Protein AF-L2FFP3-F1 (afdb_monomer)

Secondary structure (DSSP, 8-state):
-PPPP------S-SS-HHHHHHHHHHHHHHHHHHHHHHHHHHHHHHH-TT-------------------S---TTTS-EEPTT-TT--EE-SHHHHHHHHHHH---

Radius of gyration: 33.67 Å; Cα contacts (8 Å, |Δi|>4): 32; chains: 1; bounding box: 72×65×70 Å

pLDDT: mean 70.36, std 15.33, range [49.69, 97.0]

Organism: Colletotrichum fructicola (strain Nara gc5) (NCBI:txid1213859)

Mean predicted aligned error: 21.29 Å

Sequence (106 aa):
MVAPPGSDTPMYGDEDPDIVLQNALRQLQQEEAEAEANAAAAREEREQPGRLPFVPSTPELNLTPIKNDDPVSANERPLRCPFCVNQRMLRTIKEAVEHMSTHVVV

Foldseek 3Di:
DDDDDDDDPPDDPPDDVVNVVVVVVVVVVVVVVVVVVVVVVVVVVVVPPDDDDDDPDDDPPPPPPPPVPPCPVPQQPFQFDPQDPVRDTQRGPVSVVVVVVVRPDD

Solvent-accessible surface area (backbone atoms only — not comparable to full-atom values): 7098 Å² total; per-residue (Å²): 135,86,79,86,81,82,84,88,72,98,75,83,72,96,62,56,67,68,58,54,51,52,49,51,54,52,50,52,56,49,50,51,52,52,51,49,51,50,52,51,48,52,49,49,60,70,64,51,93,76,89,75,85,87,72,96,64,86,78,67,92,74,77,68,75,81,73,84,72,63,82,68,50,81,69,68,57,66,47,54,43,90,84,46,95,77,47,55,69,28,74,39,67,67,55,41,52,58,48,54,74,72,60,78,75,130

Structure (mmCIF, N/CA/C/O backbone):
data_AF-L2FFP3-F1
#
_entry.id   AF-L2FFP3-F1
#
loop_
_atom_site.group_PDB
_atom_site.id
_atom_site.type_symbol
_atom_site.label_atom_id
_atom_site.label_alt_id
_atom_site.label_comp_id
_atom_site.label_asym_id
_atom_site.label_entity_id
_atom_site.label_seq_id
_atom_site.pdbx_PDB_ins_code
_atom_site.Cartn_x
_atom_site.Cartn_y
_atom_site.Cartn_z
_atom_site.occupancy
_atom_site.B_iso_or_equiv
_atom_site.auth_seq_id
_atom_site.auth_comp_id
_atom_site.auth_asym_id
_atom_site.auth_atom_id
_atom_site.pdbx_PDB_model_num
ATOM 1 N N . MET A 1 1 ? 42.520 19.215 -47.617 1.00 50.66 1 MET A N 1
ATOM 2 C CA . MET A 1 1 ? 42.080 18.246 -46.592 1.00 50.66 1 MET A CA 1
ATOM 3 C C . MET A 1 1 ? 40.669 18.654 -46.198 1.00 50.66 1 MET A C 1
ATOM 5 O O . MET A 1 1 ? 40.504 19.764 -45.715 1.00 50.66 1 MET A O 1
ATOM 9 N N . VAL A 1 2 ? 39.658 17.860 -46.560 1.00 51.31 2 VAL A N 1
ATOM 10 C CA . VAL A 1 2 ? 38.234 18.169 -46.322 1.00 51.31 2 VAL A CA 1
ATOM 11 C C . VAL A 1 2 ? 37.883 17.775 -44.886 1.00 51.31 2 VAL A C 1
ATOM 13 O O . VAL A 1 2 ? 38.111 16.629 -44.508 1.00 51.31 2 VAL A O 1
ATOM 16 N N . 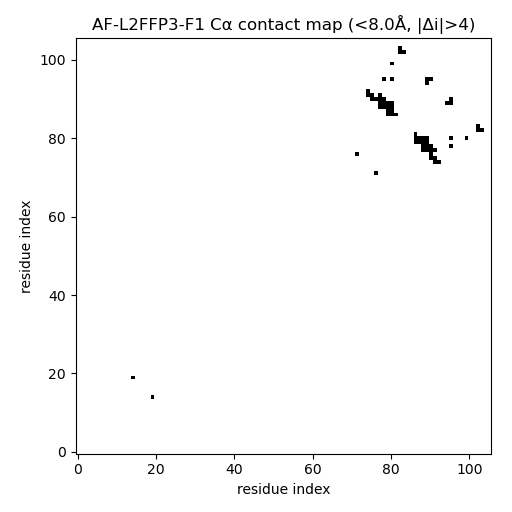ALA A 1 3 ? 37.369 18.718 -44.095 1.00 57.41 3 ALA A N 1
ATOM 17 C CA . ALA A 1 3 ? 36.808 18.447 -42.772 1.00 57.41 3 ALA A CA 1
ATOM 18 C C . ALA A 1 3 ? 35.400 17.836 -42.927 1.00 57.41 3 ALA A C 1
ATOM 20 O O . ALA A 1 3 ? 34.624 18.353 -43.737 1.00 57.41 3 ALA A O 1
ATOM 21 N N . PRO A 1 4 ? 35.048 16.756 -42.204 1.00 60.53 4 PRO A N 1
ATOM 22 C CA . PRO A 1 4 ? 33.704 16.202 -42.277 1.00 60.53 4 PRO A CA 1
ATOM 23 C C . PRO A 1 4 ? 32.700 17.089 -41.513 1.00 60.53 4 PRO A C 1
ATOM 25 O O . PRO A 1 4 ? 33.025 17.583 -40.430 1.00 60.53 4 PRO A O 1
ATOM 28 N N . PRO A 1 5 ? 31.491 17.304 -42.064 1.00 62.34 5 PRO A N 1
ATOM 29 C CA . PRO A 1 5 ? 30.426 18.048 -41.412 1.00 62.34 5 PRO A CA 1
ATOM 30 C C . PRO A 1 5 ? 29.591 17.124 -40.516 1.00 62.34 5 PRO A C 1
ATOM 32 O O . PRO A 1 5 ? 29.210 16.035 -40.933 1.00 62.34 5 PRO A O 1
ATOM 35 N N . GLY A 1 6 ? 29.256 17.608 -39.320 1.00 62.88 6 GLY A N 1
ATOM 36 C CA . GLY A 1 6 ? 28.117 17.131 -38.537 1.00 62.88 6 GLY A CA 1
ATOM 37 C C . GLY A 1 6 ? 28.272 15.765 -37.869 1.00 62.88 6 GLY A C 1
ATOM 38 O O . GLY A 1 6 ? 27.960 14.729 -38.445 1.00 62.88 6 GLY A O 1
ATOM 39 N N . SER A 1 7 ? 28.576 15.788 -36.577 1.00 51.88 7 SER A N 1
ATOM 40 C CA . SER A 1 7 ? 27.911 14.885 -35.638 1.00 51.88 7 SER A CA 1
ATOM 41 C C . SER A 1 7 ? 27.396 15.728 -34.482 1.0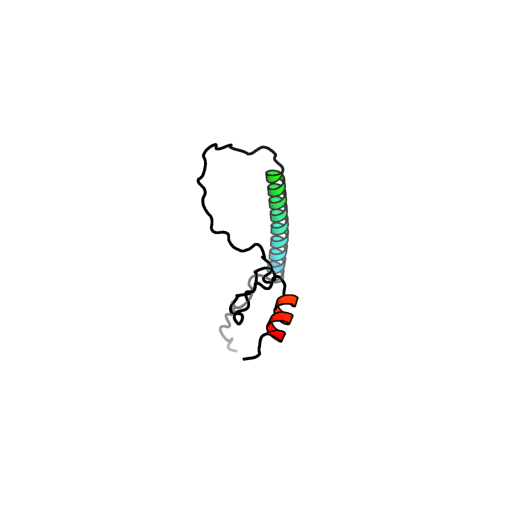0 51.88 7 SER A C 1
ATOM 43 O O . SER A 1 7 ? 28.042 15.902 -33.453 1.00 51.88 7 SER A O 1
ATOM 45 N N . ASP A 1 8 ? 26.243 16.321 -34.759 1.00 56.0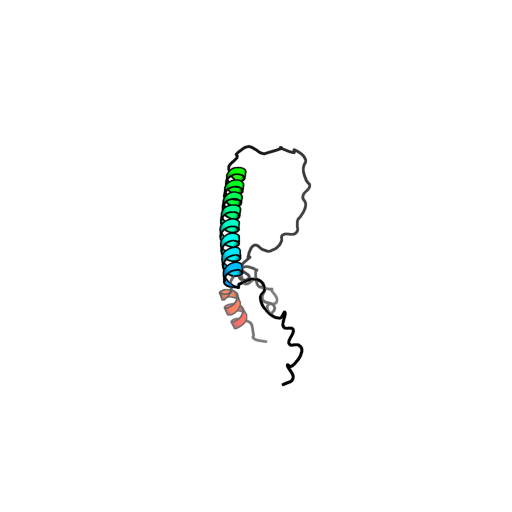0 8 ASP A N 1
ATOM 46 C CA . ASP A 1 8 ? 25.258 16.764 -33.791 1.00 56.00 8 ASP A CA 1
ATOM 47 C C . ASP A 1 8 ? 24.928 15.563 -32.882 1.00 56.00 8 ASP A C 1
ATOM 49 O O . ASP A 1 8 ? 24.319 14.586 -33.320 1.00 56.00 8 ASP A O 1
ATOM 53 N N . THR A 1 9 ? 25.412 15.576 -31.642 1.00 54.38 9 THR A N 1
ATOM 54 C CA . THR A 1 9 ? 24.920 14.681 -30.587 1.00 54.38 9 THR A CA 1
ATOM 55 C C . THR A 1 9 ? 24.502 15.517 -29.386 1.00 54.38 9 THR A C 1
ATOM 57 O O . THR A 1 9 ? 25.303 15.688 -28.469 1.00 54.38 9 THR A O 1
ATOM 60 N N . PRO A 1 10 ? 23.256 16.008 -29.334 1.00 59.97 10 PRO A N 1
ATOM 61 C CA . PRO A 1 10 ? 22.632 16.432 -28.096 1.00 59.97 10 PRO A CA 1
ATOM 62 C C . PRO A 1 10 ? 21.906 15.208 -27.535 1.00 59.97 10 PRO A C 1
ATOM 64 O O . PRO A 1 10 ? 20.687 15.117 -27.632 1.00 59.97 10 PRO A O 1
ATOM 67 N N . MET A 1 11 ? 22.643 14.177 -27.109 1.00 55.41 11 MET A N 1
ATOM 68 C CA . MET A 1 11 ? 21.996 12.884 -26.840 1.00 55.41 11 MET A CA 1
ATOM 69 C C . MET A 1 11 ? 22.141 12.326 -25.432 1.00 55.41 11 MET A C 1
ATOM 71 O O . MET A 1 11 ? 21.327 11.476 -25.111 1.00 55.41 11 MET A O 1
ATOM 75 N N . TYR A 1 12 ? 23.024 12.838 -24.565 1.00 59.12 12 TYR A N 1
ATOM 76 C CA . TYR A 1 12 ? 22.970 12.579 -23.115 1.00 59.12 12 TYR A CA 1
ATOM 77 C C . TYR A 1 12 ? 23.750 13.659 -22.331 1.00 59.12 12 TYR A C 1
ATOM 79 O O . TYR A 1 12 ? 24.972 13.693 -22.424 1.00 59.12 12 TYR A O 1
ATOM 87 N N . GLY A 1 13 ? 23.068 14.484 -21.522 1.00 52.97 13 GLY A N 1
ATOM 88 C CA . GLY A 1 13 ? 23.659 15.066 -20.302 1.00 52.97 13 GLY A CA 1
ATOM 89 C C . GLY A 1 13 ? 24.119 16.531 -20.318 1.00 52.97 13 GLY A C 1
ATOM 90 O O . GLY A 1 13 ? 25.302 16.784 -20.127 1.00 52.97 13 GLY A O 1
ATOM 91 N N . ASP A 1 14 ? 23.205 17.501 -20.441 1.00 58.00 14 ASP A N 1
ATOM 92 C CA . ASP A 1 14 ? 23.525 18.904 -20.096 1.00 58.00 14 ASP A CA 1
ATOM 93 C C . ASP A 1 14 ? 23.603 19.145 -18.571 1.00 58.00 14 ASP A C 1
ATOM 95 O O . ASP A 1 14 ? 24.182 20.134 -18.122 1.00 58.00 14 ASP A O 1
ATOM 99 N N . GLU A 1 15 ? 23.072 18.230 -17.755 1.00 62.44 15 GLU A N 1
ATOM 100 C CA . GLU A 1 15 ? 23.230 18.245 -16.300 1.00 62.44 15 GLU A CA 1
ATOM 101 C C . GLU A 1 15 ? 24.196 17.137 -15.882 1.00 62.44 15 GLU A C 1
ATOM 103 O O . GLU A 1 15 ? 23.973 15.955 -16.157 1.00 62.44 15 GLU A O 1
ATOM 108 N N . ASP A 1 16 ? 25.287 17.535 -15.227 1.00 83.19 16 ASP A N 1
ATOM 109 C CA . ASP A 1 16 ? 26.270 16.613 -14.672 1.00 83.19 16 ASP A CA 1
ATOM 110 C C . ASP A 1 16 ? 25.565 15.646 -13.693 1.00 83.19 16 ASP A C 1
ATOM 112 O O . ASP A 1 16 ? 24.825 16.095 -12.806 1.00 83.19 16 ASP A O 1
ATOM 116 N N . PRO A 1 17 ? 25.725 14.320 -13.853 1.00 82.75 17 PRO A N 1
ATOM 117 C CA . PRO A 1 17 ? 24.985 13.336 -13.068 1.00 82.75 17 PRO A CA 1
ATOM 118 C C . PRO A 1 17 ? 25.239 13.463 -11.560 1.00 82.75 17 PRO A C 1
ATOM 120 O O . PRO A 1 17 ? 24.343 13.144 -10.774 1.00 82.75 17 PRO A O 1
ATOM 123 N N . ASP A 1 18 ? 26.401 13.974 -11.139 1.00 86.12 18 ASP A N 1
ATOM 124 C CA . ASP A 1 18 ? 26.672 14.242 -9.726 1.00 86.12 18 ASP A CA 1
ATOM 125 C C . ASP A 1 18 ? 25.829 15.407 -9.199 1.00 86.12 18 ASP A C 1
ATOM 127 O O . ASP A 1 18 ? 25.364 15.372 -8.059 1.00 86.12 18 ASP A O 1
ATOM 131 N N . ILE A 1 19 ? 25.553 16.416 -10.028 1.00 87.88 19 ILE A N 1
ATOM 132 C CA . ILE A 1 19 ? 24.682 17.540 -9.663 1.00 87.88 19 ILE A CA 1
ATOM 133 C C . ILE A 1 19 ? 23.233 17.072 -9.520 1.00 87.88 19 ILE A C 1
ATOM 135 O O . ILE A 1 19 ? 22.551 17.455 -8.567 1.00 87.88 19 ILE A O 1
ATOM 139 N N . VAL A 1 20 ? 22.764 16.201 -10.416 1.00 91.12 20 VAL A N 1
ATOM 140 C CA . VAL A 1 20 ? 21.426 15.599 -10.316 1.00 91.12 20 VAL A CA 1
ATOM 141 C C . VAL A 1 20 ? 21.308 14.767 -9.039 1.00 91.12 20 VAL A C 1
ATOM 143 O O . VAL A 1 20 ? 20.349 14.928 -8.283 1.00 91.12 20 VAL A O 1
ATOM 146 N N . LEU A 1 21 ? 22.306 13.928 -8.748 1.00 90.69 21 LEU A N 1
ATOM 147 C CA . LEU A 1 21 ? 22.318 13.100 -7.545 1.00 90.69 21 LEU A CA 1
ATOM 148 C C . LEU A 1 21 ? 22.389 13.948 -6.267 1.00 90.69 21 LEU A C 1
ATOM 150 O O . LEU A 1 21 ? 21.670 13.682 -5.305 1.00 90.69 21 LEU A O 1
ATOM 154 N N . GLN A 1 22 ? 23.204 15.002 -6.257 1.00 93.12 22 GLN A N 1
ATOM 155 C CA . GLN A 1 22 ? 23.318 15.910 -5.120 1.00 93.12 22 GLN A CA 1
ATOM 156 C C . GLN A 1 22 ? 22.013 16.680 -4.864 1.00 93.12 22 GLN A C 1
ATOM 158 O O . GLN A 1 22 ? 21.617 16.843 -3.706 1.00 93.12 22 GLN A O 1
ATOM 163 N N . ASN A 1 23 ? 21.314 17.110 -5.919 1.00 94.06 23 ASN A N 1
ATOM 164 C CA . ASN A 1 23 ? 19.989 17.722 -5.805 1.00 94.06 23 ASN A CA 1
ATOM 165 C C . ASN A 1 23 ? 18.938 16.723 -5.305 1.00 94.06 23 ASN A C 1
ATOM 167 O O . ASN A 1 23 ? 18.178 17.058 -4.400 1.00 94.06 23 ASN A O 1
ATOM 171 N N . ALA A 1 24 ? 18.931 15.493 -5.826 1.00 96.12 24 ALA A N 1
ATOM 172 C CA . ALA A 1 24 ? 18.013 14.443 -5.388 1.00 96.12 24 ALA A CA 1
ATOM 173 C C . ALA A 1 24 ? 18.206 14.092 -3.903 1.00 96.12 24 ALA A C 1
ATOM 175 O O . ALA A 1 24 ? 17.235 13.978 -3.159 1.00 96.12 24 ALA A O 1
ATOM 176 N N . LEU A 1 25 ? 19.456 13.990 -3.439 1.00 96.62 25 LEU A N 1
ATOM 177 C CA . LEU A 1 25 ? 19.765 13.748 -2.026 1.00 96.62 25 LEU A CA 1
ATOM 178 C C . LEU A 1 25 ? 19.319 14.907 -1.128 1.00 96.62 25 LEU A C 1
ATOM 180 O O . LEU A 1 25 ? 18.765 14.673 -0.055 1.00 96.62 25 LEU A O 1
ATOM 184 N N . ARG A 1 26 ? 19.524 16.155 -1.565 1.00 96.94 26 ARG A N 1
ATOM 185 C CA . ARG A 1 26 ? 19.041 17.337 -0.838 1.00 96.94 26 ARG A CA 1
ATOM 186 C C . ARG A 1 26 ? 17.513 17.373 -0.774 1.00 96.94 26 ARG A C 1
ATOM 188 O O . ARG A 1 26 ? 16.969 17.701 0.274 1.00 96.94 26 ARG A O 1
ATOM 195 N N . GLN A 1 27 ? 16.842 17.016 -1.867 1.00 97.00 27 GLN A N 1
ATOM 196 C CA . GLN A 1 27 ? 15.384 16.939 -1.935 1.00 97.00 27 GLN A CA 1
ATOM 197 C C . GLN A 1 27 ? 14.833 15.866 -0.989 1.00 97.00 27 GLN A C 1
ATOM 199 O O . GLN A 1 27 ? 13.912 16.151 -0.233 1.00 97.00 27 GLN A O 1
ATOM 204 N N . LEU A 1 28 ? 15.446 14.679 -0.954 1.00 96.94 28 LEU A N 1
ATOM 205 C CA . LEU A 1 28 ? 15.079 13.607 -0.020 1.00 96.94 28 LEU A CA 1
ATOM 206 C C . LEU A 1 28 ? 15.232 14.025 1.448 1.00 96.94 28 LEU A C 1
ATOM 208 O O . LEU A 1 28 ? 14.335 13.783 2.250 1.00 96.94 28 LEU A O 1
ATOM 212 N N . GLN A 1 29 ? 16.338 14.684 1.805 1.00 96.31 29 GLN A N 1
ATOM 213 C CA . GLN A 1 29 ? 16.540 15.178 3.174 1.00 96.31 29 GLN A CA 1
ATOM 214 C C . GLN A 1 29 ? 15.507 16.236 3.574 1.00 96.31 29 GLN A C 1
ATOM 216 O O . GLN A 1 29 ? 15.074 16.280 4.724 1.00 96.31 29 GLN A O 1
ATOM 221 N N . GLN A 1 30 ? 15.119 17.097 2.635 1.00 95.81 30 GLN A N 1
ATOM 222 C CA . GLN A 1 30 ? 14.111 18.118 2.878 1.00 95.81 30 GLN A CA 1
ATOM 223 C C . GLN A 1 30 ? 12.719 17.499 3.063 1.00 95.81 30 GLN A C 1
ATOM 225 O O . GLN A 1 30 ? 12.025 17.847 4.016 1.00 95.81 30 GLN A O 1
ATOM 230 N N . GLU A 1 31 ? 12.353 16.538 2.214 1.00 94.62 31 GLU A N 1
ATOM 231 C CA . GLU A 1 31 ? 11.074 15.832 2.305 1.00 94.62 31 GLU A CA 1
ATOM 232 C C . GLU A 1 31 ? 10.933 15.070 3.631 1.00 94.62 31 GLU A C 1
ATOM 234 O O . GLU A 1 31 ? 9.872 15.116 4.251 1.00 94.62 31 GLU A O 1
ATOM 239 N N . GLU A 1 32 ? 12.006 14.436 4.121 1.00 94.56 32 GLU A N 1
ATOM 240 C CA . GLU A 1 32 ? 12.015 13.783 5.437 1.00 94.56 32 GLU A CA 1
ATOM 241 C C . GLU A 1 32 ? 11.740 14.783 6.571 1.00 94.56 32 GLU A C 1
ATOM 243 O O . GLU A 1 32 ? 10.891 14.529 7.427 1.00 94.56 32 GLU A O 1
ATOM 248 N N . ALA A 1 33 ? 12.398 15.946 6.552 1.00 95.31 33 ALA A N 1
ATOM 249 C CA . ALA A 1 33 ? 12.195 16.983 7.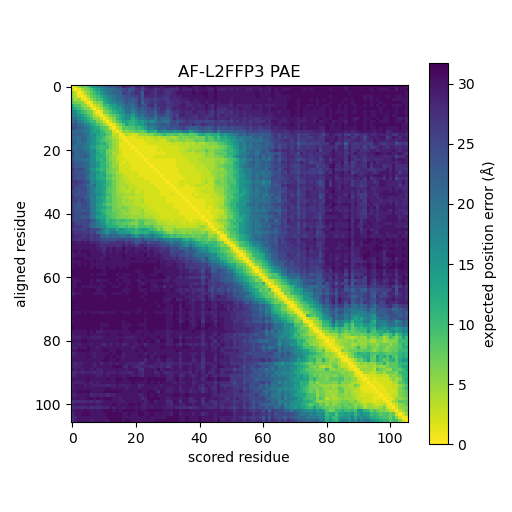561 1.00 95.31 33 ALA A CA 1
ATOM 250 C C . ALA A 1 33 ? 10.763 17.552 7.532 1.00 95.31 33 ALA A C 1
ATOM 252 O O . ALA A 1 33 ? 10.163 17.794 8.581 1.00 95.31 33 ALA A O 1
ATOM 253 N N . GLU A 1 34 ? 10.190 17.744 6.342 1.00 94.56 34 GLU A N 1
ATOM 254 C CA . GLU A 1 34 ? 8.803 18.194 6.182 1.00 94.56 34 GLU A CA 1
ATOM 255 C C . GLU A 1 34 ? 7.802 17.124 6.632 1.00 94.56 34 GLU A C 1
ATOM 257 O O . GLU A 1 34 ? 6.823 17.436 7.314 1.00 94.56 34 GLU A O 1
ATOM 262 N N . ALA A 1 35 ? 8.059 15.855 6.309 1.00 94.81 35 ALA A N 1
ATOM 263 C CA . ALA A 1 35 ? 7.251 14.733 6.765 1.00 94.81 35 ALA A CA 1
ATOM 264 C C . ALA A 1 35 ? 7.297 14.589 8.293 1.00 94.81 35 ALA A C 1
ATOM 266 O O . ALA A 1 35 ? 6.256 14.350 8.911 1.00 94.81 35 ALA A O 1
ATOM 267 N N . GLU A 1 36 ? 8.463 14.790 8.914 1.00 93.00 36 GLU A N 1
ATOM 268 C CA . GLU A 1 36 ? 8.611 14.800 10.369 1.00 93.00 36 GLU A CA 1
ATOM 269 C C . GLU A 1 36 ? 7.859 15.976 11.000 1.00 93.00 36 GLU A C 1
AT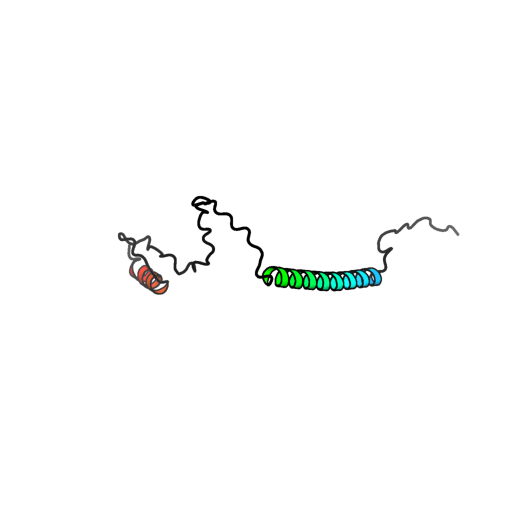OM 271 O O . GLU A 1 36 ? 7.110 15.775 11.957 1.00 93.00 36 GLU A O 1
ATOM 276 N N . ALA A 1 37 ? 7.961 17.178 10.428 1.00 92.69 37 ALA A N 1
ATOM 277 C CA . ALA A 1 37 ? 7.202 18.339 10.887 1.00 92.69 37 ALA A CA 1
ATOM 278 C C . ALA A 1 37 ? 5.685 18.120 10.764 1.00 92.69 37 ALA A C 1
ATOM 280 O O . ALA A 1 37 ? 4.938 18.438 11.688 1.00 92.69 37 ALA A O 1
ATOM 281 N N . ASN A 1 38 ? 5.217 17.523 9.665 1.00 92.06 38 ASN A N 1
ATOM 282 C CA . ASN A 1 38 ? 3.805 17.200 9.468 1.00 92.06 38 ASN A CA 1
ATOM 283 C C . ASN A 1 38 ? 3.329 16.105 10.438 1.00 92.06 38 ASN A C 1
ATOM 285 O O . ASN A 1 38 ? 2.241 16.201 11.001 1.00 92.06 38 ASN A O 1
ATOM 289 N N . ALA A 1 39 ? 4.147 15.081 10.689 1.00 90.38 39 ALA A N 1
ATOM 290 C CA . ALA A 1 39 ? 3.843 14.050 11.676 1.00 90.38 39 ALA A CA 1
ATOM 291 C C . ALA A 1 39 ? 3.831 14.615 13.106 1.00 90.38 39 ALA A C 1
ATOM 293 O O . ALA A 1 39 ? 2.974 14.233 13.906 1.00 90.38 39 ALA A O 1
ATOM 294 N N . ALA A 1 40 ? 4.741 15.538 13.427 1.00 90.25 40 ALA A N 1
ATOM 295 C CA . ALA A 1 40 ? 4.764 16.257 14.695 1.00 90.25 40 ALA A CA 1
ATOM 296 C C . ALA A 1 40 ? 3.526 17.153 14.848 1.00 90.25 40 ALA A C 1
ATOM 298 O O . ALA A 1 40 ? 2.860 17.089 15.878 1.00 90.25 40 ALA A O 1
ATOM 299 N N . ALA A 1 41 ? 3.146 17.894 13.804 1.00 90.06 41 ALA A N 1
ATOM 300 C CA . ALA A 1 41 ? 1.938 18.714 13.787 1.00 90.06 41 ALA A CA 1
ATOM 301 C C . ALA A 1 41 ? 0.660 17.870 13.908 1.00 90.06 41 ALA A C 1
ATOM 303 O O . ALA A 1 41 ? -0.237 18.226 14.662 1.00 90.06 41 ALA A O 1
ATOM 304 N N . ALA A 1 42 ? 0.581 16.717 13.237 1.00 87.88 42 ALA A N 1
ATOM 305 C CA . ALA A 1 42 ? -0.548 15.793 13.361 1.00 87.88 42 ALA A CA 1
ATOM 306 C C . ALA A 1 42 ? -0.636 15.166 14.762 1.00 87.88 42 ALA A C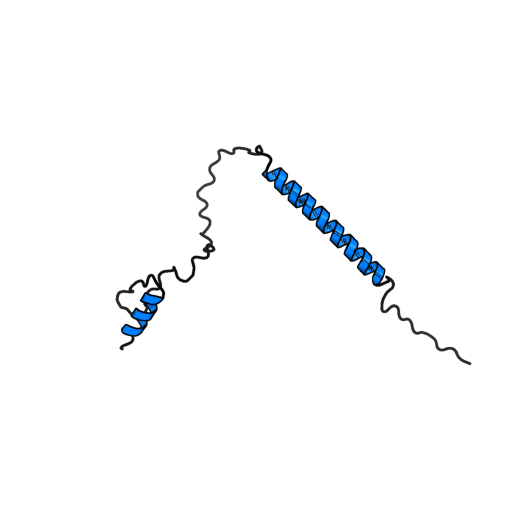 1
ATOM 308 O O . ALA A 1 42 ? -1.731 14.936 15.281 1.00 87.88 42 ALA A O 1
ATOM 309 N N . ARG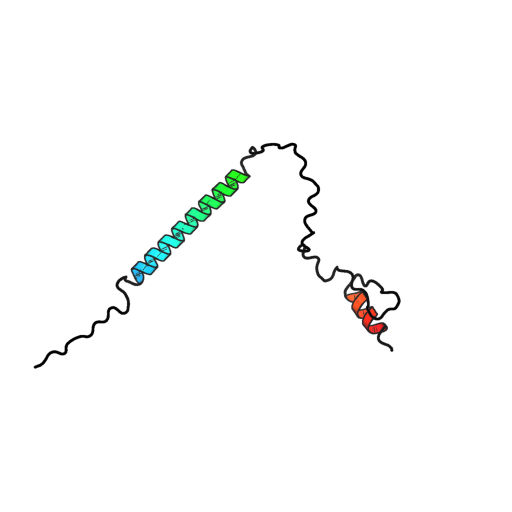 A 1 43 ? 0.514 14.896 15.398 1.00 81.00 43 ARG A N 1
ATOM 310 C CA . ARG A 1 43 ? 0.568 14.472 16.803 1.00 81.00 43 ARG A CA 1
ATOM 311 C C . ARG A 1 43 ? 0.101 15.590 17.730 1.00 81.00 43 ARG A C 1
ATOM 313 O O . ARG A 1 43 ? -0.721 15.306 18.589 1.00 81.00 43 ARG A O 1
ATOM 320 N N . GLU A 1 44 ? 0.540 16.829 17.521 1.00 81.25 44 GLU A N 1
ATOM 321 C CA . GLU A 1 44 ? 0.116 17.990 18.315 1.00 81.25 44 GLU A CA 1
ATOM 322 C C . GLU A 1 44 ? -1.374 18.329 18.116 1.00 81.25 44 GLU A C 1
ATOM 324 O O . GLU A 1 44 ? -2.077 18.585 19.090 1.00 81.25 44 GLU A O 1
ATOM 329 N N . GLU A 1 45 ? -1.903 18.253 16.889 1.00 75.06 45 GLU A N 1
ATOM 330 C CA . GLU A 1 45 ? -3.336 18.432 16.605 1.00 75.06 45 GLU A CA 1
ATOM 331 C C . GLU A 1 45 ? -4.171 17.365 17.321 1.00 75.06 45 GLU A C 1
ATOM 333 O O . GLU A 1 45 ? -5.201 17.675 17.922 1.00 75.06 45 GLU A O 1
ATOM 338 N N . ARG A 1 46 ? -3.704 16.109 17.311 1.00 69.44 46 ARG A N 1
ATOM 339 C CA . ARG A 1 46 ? -4.346 15.019 18.051 1.00 69.44 46 ARG A CA 1
ATOM 340 C C . ARG A 1 46 ? -4.204 15.179 19.566 1.00 69.44 46 ARG A C 1
ATOM 342 O O . ARG A 1 46 ? -5.066 14.700 20.300 1.00 69.44 46 ARG A O 1
ATOM 349 N N . GLU A 1 47 ? -3.133 15.816 20.030 1.00 69.62 47 GLU A N 1
ATOM 350 C CA . GLU A 1 47 ? -2.858 16.055 21.448 1.00 69.62 47 GLU A CA 1
ATOM 351 C C . GLU A 1 47 ? -3.537 17.332 21.981 1.00 69.62 47 GLU A C 1
ATOM 353 O O . GLU A 1 47 ? -3.653 17.462 23.196 1.00 69.62 47 GLU A O 1
ATOM 358 N N . GLN A 1 48 ? -4.085 18.219 21.127 1.00 68.94 48 GLN A N 1
ATOM 359 C CA . GLN A 1 48 ? -4.971 19.323 21.533 1.00 68.94 48 GLN A CA 1
ATOM 360 C C . GLN A 1 48 ? -6.327 18.783 22.043 1.00 68.94 48 GLN A C 1
ATOM 362 O O . GLN A 1 48 ? -7.191 18.395 21.249 1.00 68.94 48 GLN A O 1
ATOM 367 N N . PRO A 1 49 ? -6.605 18.811 23.361 1.00 57.59 49 PRO A N 1
ATOM 368 C CA . PRO A 1 49 ? -7.794 18.192 23.940 1.00 57.59 49 PRO A CA 1
ATOM 369 C C . PRO A 1 49 ? -9.012 19.137 23.878 1.00 57.59 49 PRO A C 1
ATOM 371 O O . PRO A 1 49 ? -9.606 19.448 24.910 1.00 57.59 49 PRO A O 1
ATOM 374 N N . GLY A 1 50 ? -9.379 19.650 22.692 1.00 58.06 50 GLY A N 1
ATOM 375 C CA . GLY A 1 50 ? -10.319 20.783 22.634 1.00 58.06 50 GLY A CA 1
ATOM 376 C C . GLY A 1 50 ? -11.105 21.081 21.355 1.00 58.06 50 GLY A C 1
ATOM 377 O O . GLY A 1 50 ? -11.763 22.119 21.321 1.00 58.06 50 GLY A O 1
ATOM 378 N N . ARG A 1 51 ? -11.118 20.235 20.316 1.00 54.59 51 ARG A N 1
ATOM 379 C CA . ARG A 1 51 ? -11.899 20.523 19.093 1.00 54.59 51 ARG A CA 1
ATOM 380 C C . ARG A 1 51 ? -13.075 19.561 18.904 1.00 54.59 51 ARG A C 1
ATOM 382 O O . ARG A 1 51 ? -13.004 18.620 18.125 1.00 54.59 51 ARG A O 1
ATOM 389 N N . LEU A 1 52 ? -14.185 19.830 19.596 1.00 57.06 52 LEU A N 1
ATOM 390 C CA . LEU A 1 52 ? -15.503 19.275 19.264 1.00 57.06 52 LEU A CA 1
ATOM 391 C C . LEU A 1 52 ? -16.462 20.422 18.913 1.00 57.06 52 LEU A C 1
ATOM 393 O O . LEU A 1 52 ? -16.701 21.275 19.766 1.00 57.06 52 LEU A O 1
ATOM 397 N N . PRO A 1 53 ? -17.131 20.416 17.752 1.00 51.75 53 PRO A N 1
ATOM 398 C CA . PRO A 1 53 ? -18.521 20.807 17.708 1.00 51.75 53 PRO A CA 1
ATOM 399 C C . PRO A 1 53 ? -19.350 19.559 18.027 1.00 51.75 53 PRO A C 1
ATOM 401 O O . PRO A 1 53 ? -19.426 18.611 17.247 1.00 51.75 53 PRO A O 1
ATOM 404 N N . PHE A 1 54 ? -19.965 19.553 19.204 1.00 55.06 54 PHE A N 1
ATOM 405 C CA . PHE A 1 54 ? -21.092 18.676 19.484 1.00 55.06 54 PHE A CA 1
ATOM 406 C C . PHE A 1 54 ? -22.218 19.009 18.495 1.00 55.06 54 PHE A C 1
ATOM 408 O O . PHE A 1 54 ? -22.748 20.120 18.514 1.00 55.06 54 PHE A O 1
ATOM 415 N N . VAL A 1 55 ? -22.573 18.055 17.632 1.00 56.50 55 VAL A N 1
ATOM 416 C CA . VAL A 1 55 ? -23.774 18.122 16.791 1.00 56.50 55 VAL A CA 1
ATOM 417 C C . VAL A 1 55 ? -24.766 17.090 17.335 1.00 56.50 55 VAL A C 1
ATOM 419 O O . VAL A 1 55 ? -24.560 15.893 17.125 1.00 56.50 55 VAL A O 1
ATOM 422 N N . PRO A 1 56 ? -25.832 17.489 18.051 1.00 53.59 56 PRO A N 1
ATOM 423 C CA . PRO A 1 56 ? -26.910 16.580 18.403 1.00 53.59 56 PRO A CA 1
ATOM 424 C C . PRO A 1 56 ? -27.857 16.467 17.209 1.00 53.59 56 PRO A C 1
ATOM 426 O O . PRO A 1 56 ? -28.947 17.027 17.210 1.00 53.59 56 PRO A O 1
ATOM 429 N N . SER A 1 57 ? -27.433 15.751 16.177 1.00 49.69 57 SER A N 1
ATOM 430 C CA . SER A 1 57 ? -28.312 15.386 15.071 1.00 49.69 57 SER A CA 1
ATOM 431 C C . SER A 1 57 ? -28.027 13.942 14.742 1.00 49.69 57 SER A C 1
ATOM 433 O O . SER A 1 57 ? -27.043 13.650 14.075 1.00 49.69 57 SER A O 1
ATOM 435 N N . THR A 1 58 ? -28.865 13.057 15.276 1.00 54.81 58 THR A N 1
ATOM 436 C CA . THR A 1 58 ? -28.940 11.632 14.956 1.00 54.81 58 THR A CA 1
ATOM 437 C C . THR A 1 58 ? -28.713 11.395 13.459 1.00 54.81 58 THR A C 1
ATOM 439 O O . THR A 1 58 ? -29.630 11.645 12.671 1.00 54.81 58 THR A O 1
ATOM 442 N N . PRO A 1 59 ? -27.548 10.898 13.015 1.00 50.34 59 PRO A N 1
ATOM 443 C CA . PRO A 1 59 ? -27.511 10.197 11.758 1.00 50.34 59 PRO A CA 1
ATOM 444 C C . PRO A 1 59 ? -27.987 8.792 12.100 1.00 50.34 59 PRO A C 1
ATOM 446 O O . PRO A 1 59 ? -27.285 8.027 12.760 1.00 50.34 59 PRO A O 1
ATOM 449 N N . GLU A 1 60 ? -29.252 8.544 11.772 1.00 50.12 60 GLU A N 1
ATOM 450 C CA . GLU A 1 60 ? -29.759 7.289 11.229 1.00 50.12 60 GLU A CA 1
ATOM 451 C C . GLU A 1 60 ? -28.736 6.156 11.217 1.00 50.12 60 GLU A C 1
ATOM 453 O O . GLU A 1 60 ? -27.622 6.327 10.723 1.00 50.12 60 GLU A O 1
ATOM 458 N N . LEU A 1 61 ? -29.169 4.987 11.689 1.00 53.22 61 LEU A N 1
ATOM 459 C CA . LEU A 1 61 ? -28.563 3.681 11.450 1.00 53.22 61 LEU A CA 1
ATOM 460 C C . LEU A 1 61 ? -28.214 3.503 9.957 1.00 53.22 61 LEU A C 1
ATOM 462 O O . LEU A 1 61 ? -28.902 2.806 9.216 1.00 53.22 61 LEU A O 1
ATOM 466 N N . ASN A 1 62 ? -27.133 4.125 9.496 1.00 56.81 62 ASN A N 1
ATOM 467 C CA . ASN A 1 62 ? -26.488 3.818 8.245 1.00 56.81 62 ASN A CA 1
ATOM 468 C C . ASN A 1 62 ? -25.814 2.486 8.511 1.00 56.81 62 ASN A C 1
ATOM 470 O O . ASN A 1 62 ? -24.702 2.422 9.037 1.00 56.81 62 ASN A O 1
ATOM 474 N N . LEU A 1 63 ? -26.571 1.437 8.209 1.00 56.53 63 LEU A N 1
ATOM 475 C CA . LEU A 1 63 ? -26.121 0.074 8.027 1.00 56.53 63 LEU A CA 1
ATOM 476 C C . LEU A 1 63 ? -25.051 0.081 6.932 1.00 56.53 63 LEU A C 1
ATOM 478 O O . LEU A 1 63 ? -25.291 -0.347 5.803 1.00 56.53 63 LEU A O 1
ATOM 482 N N . THR A 1 64 ? -23.860 0.582 7.248 1.00 59.34 64 THR A N 1
ATOM 483 C CA . THR A 1 64 ? -22.682 0.285 6.459 1.00 59.34 64 THR A CA 1
ATOM 484 C C . THR A 1 64 ? -22.561 -1.237 6.487 1.00 59.34 64 THR A C 1
ATOM 486 O O . THR A 1 64 ? -22.530 -1.831 7.570 1.00 59.34 64 THR A O 1
ATOM 489 N N . PRO A 1 65 ? -22.591 -1.913 5.322 1.00 65.31 65 PRO A N 1
ATOM 490 C CA . PRO A 1 65 ? -22.395 -3.350 5.284 1.00 65.31 65 PRO A CA 1
ATOM 491 C C . PRO A 1 65 ? -21.104 -3.653 6.032 1.00 65.31 65 PRO A C 1
ATOM 493 O O . PRO A 1 65 ? -20.093 -2.997 5.769 1.00 65.31 65 PRO A O 1
ATOM 496 N N . ILE A 1 66 ? -21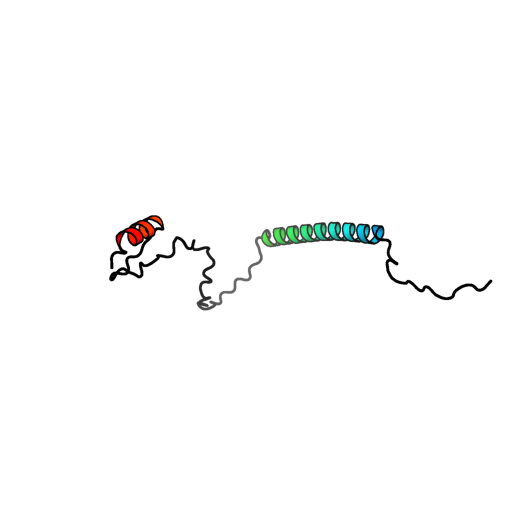.140 -4.604 6.969 1.00 55.84 66 ILE A N 1
ATOM 497 C CA . ILE A 1 66 ? -19.942 -5.074 7.663 1.00 55.84 66 ILE A CA 1
ATOM 498 C C . ILE A 1 66 ? -18.957 -5.501 6.569 1.00 55.84 66 ILE A C 1
ATOM 500 O O . ILE A 1 66 ? -19.115 -6.560 5.951 1.00 55.84 66 ILE A O 1
ATOM 504 N N . LYS A 1 67 ? -17.963 -4.655 6.273 1.00 56.75 67 LYS A N 1
ATOM 505 C CA . LYS A 1 67 ? -16.797 -5.077 5.505 1.00 56.75 67 LYS A CA 1
ATOM 506 C C . LYS A 1 67 ? -16.154 -6.139 6.386 1.00 56.75 67 LYS A C 1
ATOM 508 O O . LYS A 1 67 ? -15.727 -5.833 7.492 1.00 56.75 67 LYS A O 1
ATOM 513 N N . ASN A 1 68 ? -16.225 -7.392 5.940 1.00 56.62 68 ASN A N 1
ATOM 514 C CA . ASN A 1 68 ? -15.722 -8.575 6.638 1.00 56.62 68 ASN A CA 1
ATOM 515 C C . ASN A 1 68 ? -14.177 -8.564 6.631 1.00 56.62 68 ASN A C 1
ATOM 517 O O . ASN A 1 68 ? -13.580 -9.487 6.092 1.00 56.62 68 ASN A O 1
ATOM 521 N N . ASP A 1 69 ? -13.548 -7.499 7.129 1.00 52.56 69 ASP A N 1
ATOM 522 C CA . ASP A 1 69 ? -12.086 -7.346 7.136 1.00 52.56 69 ASP A CA 1
ATOM 523 C C . ASP A 1 69 ? -11.524 -7.086 8.540 1.00 52.56 69 ASP A C 1
ATOM 525 O O . ASP A 1 69 ? -10.402 -6.626 8.712 1.00 52.56 69 ASP A O 1
ATOM 529 N N . ASP A 1 70 ? -12.251 -7.497 9.581 1.00 55.69 70 ASP A N 1
ATOM 530 C CA . ASP A 1 70 ? -11.517 -8.274 10.572 1.00 55.69 70 ASP A CA 1
ATOM 531 C C . ASP A 1 70 ? -10.963 -9.483 9.810 1.00 55.69 70 ASP A C 1
ATOM 533 O O . ASP A 1 70 ? -11.735 -10.107 9.066 1.00 55.69 70 ASP A O 1
ATOM 537 N N . PRO A 1 71 ? -9.682 -9.869 9.954 1.00 55.06 71 PRO A N 1
ATOM 538 C CA . PRO A 1 71 ? -9.293 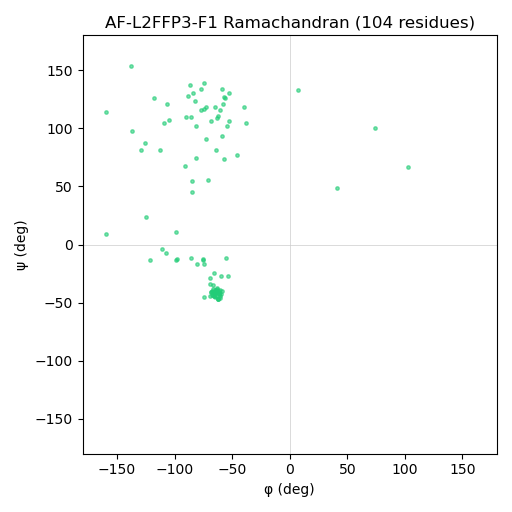-11.218 9.611 1.00 55.06 71 PRO A CA 1
ATOM 539 C C . PRO A 1 71 ? -10.042 -12.117 10.594 1.00 55.06 71 PRO A C 1
ATOM 541 O O . PRO A 1 71 ? -9.501 -12.562 11.603 1.00 55.06 71 PRO A O 1
ATOM 544 N N . VAL A 1 72 ? -11.318 -12.388 10.307 1.00 54.28 72 VAL A N 1
ATOM 545 C CA . VAL A 1 72 ? -11.987 -13.594 10.748 1.00 54.28 72 VAL A CA 1
ATOM 546 C C . VAL A 1 72 ? -11.111 -14.655 10.130 1.00 54.28 72 VAL A C 1
ATOM 548 O O . VAL A 1 72 ? -11.214 -14.932 8.933 1.00 54.28 72 VAL A O 1
ATOM 551 N N . SER A 1 73 ? -10.143 -15.124 10.922 1.00 50.28 73 SER A N 1
ATOM 552 C CA . SER A 1 73 ? -9.238 -16.196 10.563 1.00 50.28 73 SER A CA 1
ATOM 553 C C . SER A 1 73 ? -10.107 -17.203 9.835 1.00 50.28 73 SER A C 1
ATOM 555 O O . SER A 1 73 ? -11.110 -17.651 10.390 1.00 50.28 73 SER A O 1
ATOM 557 N N . ALA A 1 74 ? -9.823 -17.485 8.560 1.00 55.03 74 ALA A N 1
ATOM 558 C CA . ALA A 1 74 ? -10.681 -18.344 7.737 1.00 55.03 74 ALA A CA 1
ATOM 559 C C . ALA A 1 74 ? -10.915 -19.730 8.387 1.00 55.03 74 ALA A C 1
ATOM 561 O O . ALA A 1 74 ? -11.797 -20.479 7.977 1.00 55.03 74 ALA A O 1
ATOM 562 N N . ASN A 1 75 ? -10.144 -20.026 9.436 1.00 52.47 75 ASN A N 1
ATOM 563 C CA . ASN A 1 75 ? -10.226 -21.161 10.340 1.00 52.47 75 ASN A CA 1
ATOM 564 C C . ASN A 1 75 ? -11.362 -21.112 11.385 1.00 52.47 75 ASN A C 1
ATOM 566 O O . ASN A 1 75 ? -11.632 -22.139 11.998 1.00 52.47 75 ASN A O 1
ATOM 570 N N . GLU A 1 76 ? -12.024 -19.973 11.601 1.00 51.88 76 GLU A N 1
ATOM 571 C CA . GLU A 1 76 ? -13.114 -19.796 12.580 1.00 51.88 76 GLU A CA 1
ATOM 572 C C . GLU A 1 76 ? -14.496 -19.665 11.937 1.00 51.88 76 GLU A C 1
ATOM 574 O O . GLU A 1 76 ? -15.519 -19.697 12.627 1.00 51.88 76 GLU A O 1
ATOM 579 N N . ARG A 1 77 ? -14.561 -19.566 10.604 1.00 63.69 77 ARG A N 1
ATOM 580 C CA . ARG A 1 77 ? -15.835 -19.635 9.892 1.00 63.69 77 ARG A CA 1
ATOM 581 C C . ARG A 1 77 ? -16.303 -21.091 9.930 1.00 63.69 77 ARG A C 1
ATOM 583 O O . ARG A 1 77 ? -15.589 -21.948 9.415 1.00 63.69 77 ARG A O 1
ATOM 590 N N . PRO A 1 78 ? -17.463 -21.410 10.530 1.00 62.03 78 PRO A N 1
ATOM 591 C CA . PRO A 1 78 ? -17.826 -22.803 10.742 1.00 62.03 78 PRO A CA 1
ATOM 592 C C . PRO A 1 78 ? -17.996 -23.544 9.413 1.00 62.03 78 PRO A C 1
ATOM 594 O O . PRO A 1 78 ? -18.960 -23.317 8.677 1.00 62.03 78 PRO A O 1
ATOM 597 N N . LEU A 1 79 ? -17.057 -24.436 9.104 1.00 69.94 79 LEU A N 1
ATOM 598 C CA . LEU A 1 79 ? -17.111 -25.255 7.903 1.00 69.94 79 LEU A CA 1
ATOM 599 C C . LEU A 1 79 ? -18.171 -26.340 8.121 1.00 69.94 79 LEU A C 1
ATOM 601 O O . LEU A 1 79 ? -18.073 -27.165 9.033 1.00 69.94 79 LEU A O 1
ATOM 605 N N . ARG A 1 80 ? -19.233 -26.313 7.312 1.00 72.38 80 ARG A N 1
ATOM 606 C CA . ARG A 1 80 ? -20.255 -27.366 7.302 1.00 72.38 80 ARG A CA 1
ATOM 607 C C . ARG A 1 80 ? -19.782 -28.505 6.412 1.00 72.38 80 ARG A C 1
ATOM 609 O O . ARG A 1 80 ? -19.392 -28.263 5.274 1.00 72.38 80 ARG A O 1
ATOM 616 N N . CYS A 1 81 ? -19.844 -29.736 6.913 1.00 73.12 81 CYS A N 1
ATOM 617 C CA . CYS A 1 81 ? -19.540 -30.912 6.101 1.00 73.12 81 CYS A CA 1
ATOM 618 C C . CYS A 1 81 ? -20.583 -31.058 4.972 1.00 73.12 81 CYS A C 1
ATOM 620 O O . CYS A 1 81 ? -21.764 -31.238 5.286 1.00 73.12 81 CYS A O 1
ATOM 622 N N . PRO A 1 82 ? -20.192 -31.009 3.683 1.00 72.75 82 PRO A N 1
ATOM 623 C CA . PRO A 1 82 ? -21.130 -31.103 2.561 1.00 72.75 82 PRO A CA 1
ATOM 624 C C . PRO A 1 82 ? -21.656 -32.529 2.318 1.00 72.75 82 PRO A C 1
ATOM 626 O O . PRO A 1 82 ? -22.623 -32.700 1.585 1.00 72.75 82 PRO A O 1
ATOM 629 N N . PHE A 1 83 ? -21.048 -33.544 2.941 1.00 71.44 83 PHE A N 1
ATOM 630 C CA . PHE A 1 83 ? -21.404 -34.958 2.756 1.00 71.44 83 PHE A CA 1
ATOM 631 C C . PHE A 1 83 ? -22.309 -35.511 3.864 1.00 71.44 83 PHE A C 1
ATOM 633 O O . PHE A 1 83 ? -22.902 -36.574 3.712 1.00 71.44 83 PHE A O 1
ATOM 640 N N . CYS A 1 84 ? -22.454 -34.790 4.978 1.00 76.88 84 CYS A N 1
ATOM 641 C CA . CYS A 1 84 ? -23.349 -35.202 6.051 1.00 76.88 84 CYS A CA 1
ATOM 642 C C . CYS A 1 84 ? -24.758 -34.674 5.831 1.00 76.88 84 CYS A C 1
ATOM 644 O O . CYS A 1 84 ? -24.971 -33.464 5.773 1.00 76.88 84 CYS A O 1
ATOM 646 N N . VAL A 1 85 ? -25.739 -35.574 5.887 1.00 67.88 85 VAL A N 1
ATOM 647 C CA . VAL A 1 85 ? -27.174 -35.241 5.845 1.00 67.88 85 VAL A CA 1
ATOM 648 C C . VAL A 1 85 ? -27.597 -34.213 6.907 1.00 67.88 85 VAL A C 1
ATOM 650 O O . VAL A 1 85 ? -28.522 -33.442 6.683 1.00 67.88 85 VAL A O 1
ATOM 653 N N . ASN A 1 86 ? -26.880 -34.146 8.037 1.00 63.47 86 ASN A N 1
ATOM 654 C CA . ASN A 1 86 ? -27.137 -33.210 9.138 1.00 63.47 86 ASN A CA 1
ATOM 655 C C . ASN A 1 86 ? -26.242 -31.954 9.136 1.00 63.47 86 ASN A C 1
ATOM 657 O O . ASN A 1 86 ? -26.232 -31.229 10.127 1.00 63.47 86 ASN A O 1
ATOM 661 N N . GLN A 1 87 ? -25.476 -31.698 8.063 1.00 66.06 87 GLN A N 1
ATOM 662 C CA . GLN A 1 87 ? -24.601 -30.521 7.908 1.00 66.06 87 GLN A CA 1
ATOM 663 C C . GLN A 1 87 ? -23.831 -30.156 9.190 1.00 66.06 87 GLN A C 1
ATOM 665 O O . GLN A 1 87 ? -23.849 -29.004 9.641 1.00 66.06 87 GLN A O 1
ATOM 670 N N . ARG A 1 88 ? -23.194 -31.149 9.827 1.00 70.62 88 ARG A N 1
ATOM 671 C CA . ARG A 1 88 ? -22.524 -30.944 11.114 1.00 70.62 88 ARG A CA 1
ATOM 672 C C . ARG A 1 88 ? -21.502 -29.812 10.974 1.00 70.62 88 ARG A C 1
ATOM 674 O O . ARG A 1 88 ? -20.667 -29.830 10.069 1.00 70.62 88 ARG A O 1
ATOM 681 N N . MET A 1 89 ? -21.611 -28.816 11.852 1.00 70.56 89 MET A N 1
ATOM 682 C CA . MET A 1 89 ? -20.672 -27.699 11.905 1.00 70.56 89 MET A CA 1
ATOM 683 C C . MET A 1 89 ? -19.392 -28.166 12.579 1.00 70.56 89 MET A C 1
ATOM 685 O O . MET A 1 89 ? -19.409 -28.516 13.758 1.00 70.56 89 MET A O 1
ATOM 689 N N . LEU A 1 90 ? -18.300 -28.156 11.827 1.00 72.56 90 LEU A N 1
ATOM 690 C CA . LEU A 1 90 ? -16.977 -28.492 12.323 1.00 72.56 90 LEU A CA 1
ATOM 691 C C . LEU A 1 90 ? -16.359 -27.189 12.821 1.00 72.56 90 LEU A C 1
ATOM 693 O O . LEU A 1 90 ? -16.110 -26.272 12.038 1.00 72.56 90 LEU A O 1
ATOM 697 N N . ARG A 1 91 ? -16.214 -27.066 14.146 1.00 68.56 91 ARG A N 1
ATOM 698 C CA . ARG A 1 91 ? -15.783 -25.809 14.786 1.00 68.56 91 ARG A CA 1
ATOM 699 C C . ARG A 1 91 ? -14.272 -25.611 14.731 1.00 68.56 91 ARG A C 1
ATOM 701 O O . ARG A 1 91 ? -13.798 -24.510 14.972 1.00 68.56 91 ARG A O 1
ATOM 708 N N . THR A 1 92 ? -13.523 -26.677 14.451 1.00 74.25 92 THR A N 1
ATOM 709 C CA . THR A 1 92 ? -12.062 -26.650 14.351 1.00 74.25 92 THR A CA 1
ATOM 710 C C . THR A 1 92 ? -11.587 -27.483 13.164 1.00 74.25 92 THR A C 1
ATOM 712 O O . THR A 1 92 ? -12.240 -28.449 12.767 1.00 74.25 92 THR A O 1
ATOM 715 N N . ILE A 1 93 ? -10.413 -27.143 12.628 1.00 73.12 93 ILE A N 1
ATOM 716 C CA . ILE A 1 93 ? -9.783 -27.861 11.507 1.00 73.12 93 ILE A CA 1
ATOM 717 C C . ILE A 1 93 ? -9.547 -29.336 11.861 1.00 73.12 93 ILE A C 1
ATOM 719 O O . ILE A 1 93 ? -9.782 -30.215 11.038 1.00 73.12 93 ILE A O 1
ATOM 723 N N . LYS A 1 94 ? -9.123 -29.626 13.100 1.00 77.94 94 LYS A N 1
ATOM 724 C CA . LYS A 1 94 ? -8.881 -31.001 13.562 1.00 77.94 94 LYS A CA 1
ATOM 725 C C . LYS A 1 94 ? -10.163 -31.838 13.531 1.00 77.94 94 LYS A C 1
ATOM 727 O O . LYS A 1 94 ? -10.150 -32.927 12.967 1.00 77.94 94 LYS A O 1
ATOM 732 N N . GLU A 1 95 ? -11.269 -31.292 14.046 1.00 79.25 95 GLU A N 1
ATOM 733 C CA . GLU A 1 95 ? -12.583 -31.949 13.980 1.00 79.25 95 GLU A CA 1
ATOM 734 C C . GLU A 1 95 ? -13.007 -32.162 12.519 1.00 79.25 95 GLU A C 1
ATOM 736 O O . GLU A 1 95 ? -13.530 -33.219 12.176 1.00 79.25 95 GLU A O 1
ATOM 741 N N . ALA A 1 96 ? -12.735 -31.187 11.642 1.00 76.81 96 ALA A N 1
ATOM 742 C CA . ALA A 1 96 ? -13.057 -31.285 10.223 1.00 76.81 96 ALA A CA 1
ATOM 743 C C . ALA A 1 96 ? -12.318 -32.429 9.522 1.00 76.81 96 ALA A C 1
ATOM 745 O O . ALA A 1 96 ? -12.946 -33.219 8.821 1.00 76.81 96 ALA A O 1
ATOM 746 N N . VAL A 1 97 ? -11.010 -32.560 9.750 1.00 78.50 97 VAL A N 1
ATOM 747 C CA . VAL A 1 97 ? -10.190 -33.627 9.160 1.00 78.50 97 VAL A CA 1
ATOM 748 C C . VAL A 1 97 ? -10.578 -34.996 9.718 1.00 78.50 97 VAL A C 1
ATOM 750 O O . VAL A 1 97 ? -10.733 -35.938 8.942 1.00 78.50 97 VAL A O 1
ATOM 753 N N . GLU A 1 98 ? -10.798 -35.120 11.030 1.00 79.38 98 GLU A N 1
ATOM 754 C CA . GLU A 1 98 ? -11.245 -36.375 11.657 1.00 79.38 98 GLU A CA 1
ATOM 755 C C . GLU A 1 98 ? -12.629 -36.802 11.142 1.00 79.38 98 GLU A C 1
ATOM 757 O O . GLU A 1 98 ? -12.874 -37.983 10.883 1.00 79.38 98 GLU A O 1
ATOM 762 N N . HIS A 1 99 ? -13.529 -35.843 10.930 1.00 78.50 99 HIS A N 1
ATOM 763 C CA . HIS A 1 99 ? -14.867 -36.110 10.423 1.00 78.50 99 HIS A CA 1
ATOM 764 C C . HIS A 1 99 ? -14.885 -36.445 8.929 1.00 78.50 99 HIS A C 1
ATOM 766 O O . HIS A 1 99 ? -15.514 -37.424 8.538 1.00 78.50 99 HIS A O 1
ATOM 772 N N . MET A 1 100 ? -14.164 -35.691 8.094 1.00 72.44 100 MET A N 1
ATOM 773 C CA . MET A 1 100 ? -14.025 -36.013 6.673 1.00 72.44 100 MET A CA 1
ATOM 774 C C . MET A 1 100 ? -13.390 -37.395 6.503 1.00 72.44 100 MET A C 1
ATOM 776 O O . MET A 1 100 ? -13.918 -38.199 5.751 1.00 72.44 100 MET A O 1
ATOM 780 N N . SER A 1 101 ? -12.354 -37.731 7.277 1.00 75.88 101 SER A N 1
ATOM 781 C CA . SER A 1 101 ? -11.661 -39.029 7.188 1.00 75.88 101 SER A CA 1
ATOM 782 C C . SER A 1 101 ? -12.518 -40.233 7.599 1.00 75.88 101 SER A C 1
ATOM 784 O O . SER A 1 101 ? -12.249 -41.348 7.163 1.00 75.88 101 SER A O 1
ATOM 786 N N . THR A 1 102 ? -13.546 -40.032 8.428 1.00 73.56 102 THR A N 1
ATOM 787 C CA . THR A 1 102 ? -14.428 -41.108 8.918 1.00 73.56 102 THR A CA 1
ATOM 788 C C . THR A 1 102 ? -15.742 -41.233 8.146 1.00 73.56 102 THR A C 1
ATOM 790 O O . THR A 1 102 ? -16.437 -42.232 8.313 1.00 73.56 102 THR A O 1
ATOM 793 N N . HIS A 1 103 ? -16.097 -40.253 7.304 1.00 69.44 103 HIS A N 1
ATOM 794 C CA . HIS A 1 103 ? -17.407 -40.186 6.642 1.00 69.44 103 HIS A CA 1
ATOM 795 C C . HIS A 1 103 ? -17.384 -40.432 5.120 1.00 69.44 103 HIS A C 1
ATOM 797 O O . HIS A 1 103 ? -18.453 -40.484 4.521 1.00 69.44 103 HIS A O 1
ATOM 803 N N . VAL A 1 104 ? -16.219 -40.617 4.474 1.00 62.91 104 VAL A N 1
ATOM 804 C CA . VAL A 1 104 ? -16.130 -40.889 3.013 1.00 62.91 104 VAL A CA 1
ATOM 805 C C . VAL A 1 104 ? -16.297 -42.377 2.658 1.00 62.91 104 VAL A C 1
ATOM 807 O O . VAL A 1 104 ? -15.546 -42.917 1.848 1.00 62.91 104 VAL A O 1
ATOM 810 N N . VAL A 1 105 ? -17.276 -43.064 3.247 1.00 58.41 105 VAL A N 1
ATOM 811 C CA . VAL A 1 105 ? -17.726 -44.365 2.725 1.00 58.41 105 VAL A CA 1
ATOM 812 C C . VAL A 1 105 ? -19.059 -44.129 2.027 1.00 58.41 105 VAL A C 1
ATOM 814 O O . VAL A 1 105 ? -20.055 -43.834 2.686 1.00 58.41 105 VAL A O 1
ATOM 817 N N . VAL A 1 106 ? -19.027 -44.188 0.694 1.00 53.62 106 VAL A N 1
ATOM 818 C CA . VAL A 1 106 ? -20.211 -44.241 -0.178 1.00 53.62 106 VAL A CA 1
ATOM 819 C C . VAL A 1 106 ? -20.740 -45.668 -0.200 1.00 53.62 106 VAL A C 1
ATOM 821 O O . VAL A 1 106 ? -19.892 -46.585 -0.292 1.00 53.62 106 VAL A O 1
#